Protein AF-A0A2R6DRM9-F1 (afdb_monomer_lite)

Secondary structure (DSSP, 8-state):
-----PPP---GGGG----------------------TTT-HHHHSS---TT--HHHHHTT--TT-------TTS-HHHHHHHHHHHHHHHS-S-SHHHHHHHHHHHHHHHHGGGT---HHHHHHHHHHHHHH-SSHHHHHTTHHHHHHHHHTHHHHHHHHTT--TTS-SPPGGGSS--

pLDDT: mean 71.2, std 25.24, range [22.95, 98.31]

Structure (mmCIF, N/CA/C/O backbone):
data_AF-A0A2R6DRM9-F1
#
_entry.id   AF-A0A2R6DRM9-F1
#
loop_
_atom_site.group_PDB
_atom_site.id
_atom_site.type_symbol
_atom_site.label_atom_id
_atom_site.label_alt_id
_atom_site.label_comp_id
_atom_site.label_asym_id
_atom_site.label_entity_id
_atom_site.label_seq_id
_atom_site.pdbx_PDB_ins_code
_atom_site.Cartn_x
_atom_site.Cartn_y
_atom_site.Cartn_z
_atom_site.occupancy
_atom_site.B_iso_or_equiv
_atom_site.auth_seq_id
_atom_site.auth_comp_id
_atom_site.auth_asym_id
_atom_site.auth_atom_id
_atom_site.pdbx_PDB_model_num
ATOM 1 N N . ASP A 1 1 ? -8.257 -40.020 2.547 1.00 35.97 1 ASP A N 1
ATOM 2 C CA . ASP A 1 1 ? -8.204 -39.047 1.432 1.00 35.97 1 ASP A CA 1
ATOM 3 C C . ASP A 1 1 ? -8.607 -37.651 1.887 1.00 35.97 1 ASP A C 1
ATOM 5 O O . ASP A 1 1 ? -9.784 -37.344 2.031 1.00 35.97 1 ASP A O 1
ATOM 9 N N . GLY A 1 2 ? -7.613 -36.828 2.232 1.00 30.36 2 GLY A N 1
ATOM 10 C CA . GLY A 1 2 ? -7.809 -35.489 2.791 1.00 30.36 2 GLY A CA 1
ATOM 11 C C . GLY A 1 2 ? -7.887 -34.424 1.701 1.00 30.36 2 GLY A C 1
ATOM 12 O O . GLY A 1 2 ? -6.860 -33.966 1.201 1.00 30.36 2 GLY A O 1
ATOM 13 N N . VAL A 1 3 ? -9.103 -34.002 1.355 1.00 30.83 3 VAL A N 1
ATOM 14 C CA . VAL A 1 3 ? -9.344 -32.849 0.480 1.00 30.83 3 VAL A CA 1
ATOM 15 C C . VAL A 1 3 ? -8.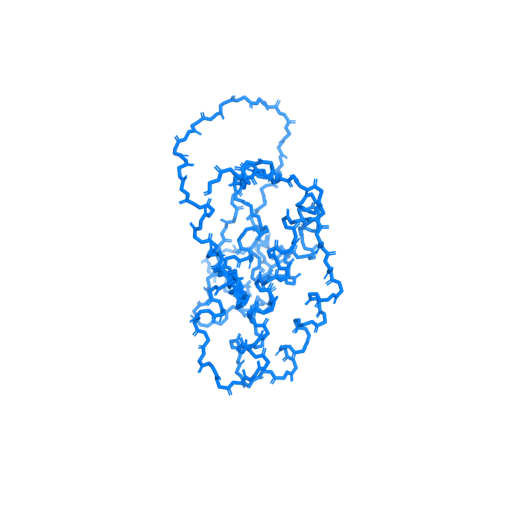930 -31.578 1.225 1.00 30.83 3 VAL A C 1
ATOM 17 O O . VAL A 1 3 ? -9.653 -31.072 2.085 1.00 30.83 3 VAL A O 1
ATOM 20 N N . LYS A 1 4 ? -7.740 -31.054 0.908 1.00 28.62 4 LYS A N 1
ATOM 21 C CA . LYS A 1 4 ? -7.324 -29.705 1.310 1.00 28.62 4 LYS A CA 1
ATOM 22 C C . LYS A 1 4 ? -8.304 -28.707 0.691 1.00 28.62 4 LYS A C 1
ATOM 24 O O . LYS A 1 4 ? -8.286 -28.493 -0.520 1.00 28.62 4 LYS A O 1
ATOM 29 N N . ARG A 1 5 ? -9.167 -28.107 1.518 1.00 27.80 5 ARG A N 1
ATOM 30 C CA . ARG A 1 5 ? -10.020 -26.977 1.128 1.00 27.80 5 ARG A CA 1
ATOM 31 C C . ARG A 1 5 ? -9.107 -25.841 0.665 1.00 27.80 5 ARG A C 1
ATOM 33 O O . ARG A 1 5 ? -8.406 -25.243 1.479 1.00 27.80 5 ARG A O 1
ATOM 40 N N . ARG A 1 6 ? -9.070 -25.578 -0.643 1.00 26.83 6 ARG A N 1
ATOM 41 C CA . ARG A 1 6 ? -8.457 -24.363 -1.184 1.00 26.83 6 AR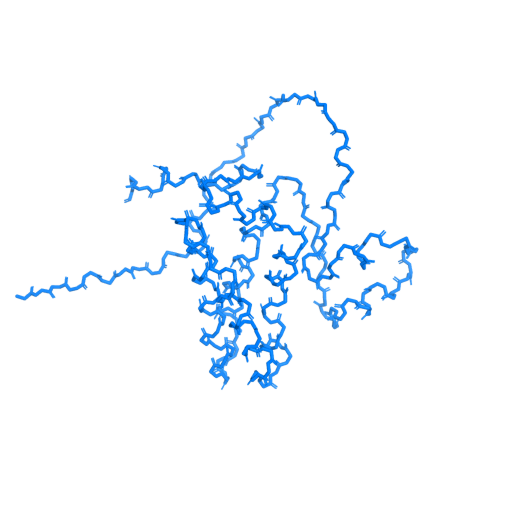G A CA 1
ATOM 42 C C . ARG A 1 6 ? -9.291 -23.190 -0.670 1.00 26.83 6 ARG A C 1
ATOM 44 O O . ARG A 1 6 ? -10.494 -23.161 -0.906 1.00 26.83 6 ARG A O 1
ATOM 51 N N . ARG A 1 7 ? -8.675 -22.274 0.084 1.00 30.28 7 ARG A N 1
ATOM 52 C CA . ARG A 1 7 ? -9.265 -20.957 0.344 1.00 30.28 7 ARG A CA 1
ATOM 53 C C . ARG A 1 7 ? -9.391 -20.276 -1.013 1.00 30.28 7 ARG A C 1
ATOM 55 O O . ARG A 1 7 ? -8.376 -20.070 -1.675 1.00 30.28 7 ARG A O 1
ATOM 62 N N . GLU A 1 8 ? -10.612 -19.997 -1.445 1.00 30.81 8 GLU A N 1
ATOM 63 C CA . GLU A 1 8 ? -10.814 -19.118 -2.591 1.00 30.81 8 GLU A CA 1
ATOM 64 C C . GLU A 1 8 ? -10.282 -17.729 -2.209 1.00 30.81 8 GLU A C 1
ATOM 66 O O . GLU A 1 8 ? -10.547 -17.273 -1.090 1.00 30.81 8 GLU A O 1
ATOM 71 N N . PRO A 1 9 ? -9.484 -17.067 -3.063 1.00 33.72 9 PRO A N 1
ATOM 72 C CA . PRO A 1 9 ? -9.046 -15.710 -2.793 1.00 33.72 9 PRO A CA 1
ATOM 73 C C . PRO A 1 9 ? -10.287 -14.816 -2.826 1.00 33.72 9 PRO A C 1
ATOM 75 O O . PRO A 1 9 ? -10.824 -14.507 -3.889 1.00 33.72 9 PRO A O 1
ATOM 78 N N . GLY A 1 10 ? -10.780 -14.452 -1.642 1.00 32.66 10 GLY A N 1
ATOM 79 C CA . GLY A 1 10 ? -11.873 -13.505 -1.485 1.00 32.66 10 GLY A CA 1
ATOM 80 C C . GLY A 1 10 ? -11.495 -12.207 -2.185 1.00 32.66 10 GLY A C 1
ATOM 81 O O . GLY A 1 10 ? -10.603 -11.486 -1.743 1.00 32.66 10 GLY A O 1
ATOM 82 N N . SER A 1 11 ? -12.131 -11.943 -3.323 1.00 36.00 11 SER A N 1
ATOM 83 C CA . SER A 1 11 ? -11.911 -10.715 -4.079 1.00 36.00 11 SER A CA 1
ATOM 84 C C . SER A 1 11 ? -12.264 -9.502 -3.211 1.00 36.00 11 SER A C 1
ATOM 86 O O . SER A 1 11 ? -13.290 -9.514 -2.525 1.00 36.00 11 SER A O 1
ATOM 88 N N . PHE A 1 12 ? -11.495 -8.415 -3.317 1.00 43.66 12 PHE A N 1
ATOM 89 C CA . PHE A 1 12 ? -11.842 -7.111 -2.724 1.00 43.66 12 PHE A CA 1
ATOM 90 C C . PHE A 1 12 ? -13.258 -6.623 -3.122 1.00 43.66 12 PHE A C 1
ATOM 92 O O . PHE A 1 12 ? -13.845 -5.780 -2.446 1.00 43.66 12 PHE A O 1
ATOM 99 N N . ARG A 1 13 ? -13.868 -7.206 -4.170 1.00 37.22 13 ARG A N 1
ATOM 100 C CA . ARG A 1 13 ? -15.262 -6.965 -4.588 1.00 37.22 13 ARG A CA 1
ATOM 101 C C . ARG A 1 13 ? -16.320 -7.412 -3.572 1.00 37.22 13 ARG A C 1
ATOM 103 O O . ARG A 1 13 ? -17.448 -6.935 -3.650 1.00 37.22 13 ARG A O 1
ATOM 110 N N . GLN A 1 14 ? -16.006 -8.296 -2.621 1.00 37.75 14 GLN A N 1
ATOM 111 C CA . GLN A 1 14 ? -16.981 -8.741 -1.611 1.00 37.75 14 GLN A CA 1
ATOM 112 C C . GLN A 1 14 ? -17.268 -7.670 -0.539 1.00 37.75 14 GLN A C 1
ATOM 114 O O . GLN A 1 14 ? -18.216 -7.805 0.230 1.00 37.75 14 GLN A O 1
ATOM 119 N N . PHE A 1 15 ? -16.499 -6.578 -0.537 1.00 42.06 15 PHE A N 1
ATOM 120 C CA . PHE A 1 15 ? -16.665 -5.440 0.366 1.00 42.06 15 PHE A CA 1
ATOM 121 C C . PHE A 1 15 ? -17.757 -4.444 -0.061 1.00 42.06 15 PHE A C 1
ATOM 123 O O . PHE A 1 15 ? -18.200 -3.652 0.764 1.00 42.06 15 PHE A O 1
ATOM 130 N N . ASP A 1 16 ? -18.205 -4.471 -1.321 1.00 41.31 16 ASP A N 1
ATOM 131 C CA . ASP A 1 16 ? -19.156 -3.494 -1.874 1.00 41.31 16 ASP A CA 1
ATOM 132 C C . ASP A 1 16 ? -20.484 -4.137 -2.292 1.00 41.31 16 ASP A C 1
ATOM 134 O O . ASP A 1 16 ? -20.875 -4.161 -3.462 1.00 41.31 16 ASP A O 1
ATOM 138 N N . ARG A 1 17 ? -21.213 -4.710 -1.332 1.00 32.28 17 ARG A N 1
ATOM 139 C CA . ARG A 1 17 ? -22.603 -5.098 -1.582 1.00 32.28 17 ARG A CA 1
ATOM 140 C C . ARG A 1 17 ? -23.518 -4.628 -0.457 1.00 32.28 17 ARG A C 1
ATOM 142 O O . ARG A 1 17 ? -23.740 -5.357 0.502 1.00 32.28 17 ARG A O 1
ATOM 149 N N . ARG A 1 18 ? -24.202 -3.502 -0.742 1.00 32.56 18 ARG A N 1
ATOM 150 C CA . ARG A 1 18 ? -25.387 -2.913 -0.059 1.00 32.56 18 ARG A CA 1
ATOM 151 C C . ARG A 1 18 ? -24.962 -1.958 1.084 1.00 32.56 18 ARG A C 1
ATOM 153 O O . ARG A 1 18 ? -24.231 -2.377 1.958 1.00 32.56 18 ARG A O 1
ATOM 160 N N . ARG A 1 19 ? -25.372 -0.685 1.189 1.00 33.44 19 ARG A N 1
ATOM 161 C CA . ARG A 1 19 ? -26.613 0.023 0.808 1.00 33.44 19 ARG A CA 1
ATOM 162 C C . ARG A 1 19 ? -26.375 1.539 0.636 1.00 33.44 19 ARG A C 1
ATOM 164 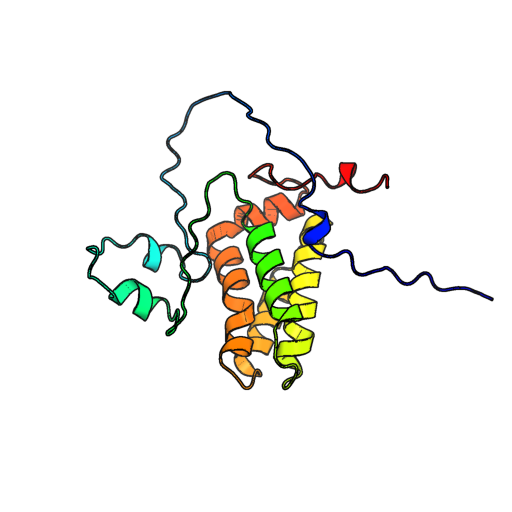O O . ARG A 1 19 ? -25.547 2.111 1.331 1.00 33.44 19 ARG A O 1
ATOM 171 N N . ARG A 1 20 ? -27.226 2.199 -0.169 1.00 38.81 20 ARG A N 1
ATOM 172 C CA . ARG A 1 20 ? -27.588 3.620 0.017 1.00 38.81 20 ARG A CA 1
ATOM 173 C C . ARG A 1 20 ? -28.251 3.774 1.392 1.00 38.81 20 ARG A C 1
ATOM 175 O O . ARG A 1 20 ? -29.228 3.077 1.659 1.00 38.81 20 ARG A O 1
ATOM 182 N N . GLY A 1 21 ? -27.751 4.663 2.241 1.00 23.20 21 GLY A N 1
ATOM 183 C CA . GLY A 1 21 ? -28.322 4.905 3.564 1.00 23.20 21 GLY A CA 1
ATOM 184 C C . GLY A 1 21 ? -27.756 6.173 4.184 1.00 23.20 21 GLY A C 1
ATOM 185 O O . GLY A 1 21 ? -26.614 6.194 4.616 1.00 23.20 21 GLY A O 1
ATOM 186 N N . HIS A 1 22 ? -28.568 7.225 4.185 1.00 31.03 22 HIS A N 1
ATOM 187 C CA . HIS A 1 22 ? -28.341 8.463 4.921 1.00 31.03 22 HIS A CA 1
ATOM 188 C C . HIS A 1 22 ? -28.299 8.147 6.426 1.00 31.03 22 HIS A C 1
ATOM 190 O O . HIS A 1 22 ? -29.215 7.490 6.923 1.00 31.03 22 HIS A O 1
ATOM 196 N N . VAL A 1 23 ? -27.288 8.628 7.152 1.00 28.36 23 VAL A N 1
ATOM 197 C CA . VAL A 1 23 ? -27.340 8.744 8.616 1.00 28.36 23 VAL A CA 1
ATOM 198 C C . VAL A 1 23 ? -26.947 10.170 8.975 1.00 28.36 23 VAL A C 1
ATOM 200 O O . VAL A 1 23 ? -25.864 10.634 8.631 1.00 28.36 23 VAL A O 1
ATOM 203 N N . ALA A 1 24 ? -27.887 10.868 9.604 1.00 28.94 24 ALA A N 1
ATOM 204 C CA . ALA A 1 24 ? -27.740 12.217 10.124 1.00 28.94 24 ALA A CA 1
ATOM 205 C C . ALA A 1 24 ? -27.311 12.186 11.602 1.00 28.94 24 ALA A C 1
ATOM 207 O O . ALA A 1 24 ? -27.741 11.301 12.342 1.00 28.94 24 ALA A O 1
ATOM 208 N N . GLY A 1 25 ? -26.552 13.209 12.011 1.00 24.16 25 GLY A N 1
ATOM 209 C CA . GLY A 1 25 ? -26.180 13.538 13.398 1.00 24.16 25 GLY A CA 1
ATOM 210 C C . GLY A 1 25 ? -24.693 13.278 13.677 1.00 24.16 25 GLY A C 1
ATOM 211 O O . GLY A 1 25 ? -24.185 12.230 13.312 1.00 24.16 25 GLY A O 1
ATOM 212 N N . ASP A 1 26 ? -23.906 14.153 14.295 1.00 22.95 26 ASP A N 1
ATOM 213 C CA . ASP A 1 26 ? -24.136 15.468 14.892 1.00 22.95 26 ASP A CA 1
ATOM 214 C C . ASP A 1 26 ? -22.786 16.222 14.911 1.00 22.95 26 ASP A C 1
ATOM 216 O O . ASP A 1 26 ? -21.714 15.614 14.832 1.00 22.95 26 ASP A O 1
ATOM 220 N N . ARG A 1 27 ? -22.863 17.550 14.923 1.00 45.84 27 ARG A N 1
ATOM 221 C CA . ARG A 1 27 ? -21.789 18.519 14.663 1.00 45.84 27 ARG A CA 1
ATOM 222 C C . ARG A 1 27 ? -20.871 18.697 15.876 1.00 45.84 27 ARG A C 1
ATOM 224 O O . ARG A 1 27 ? -21.373 18.873 16.973 1.00 45.84 27 ARG A O 1
ATOM 231 N N . ASP A 1 28 ? -19.556 18.736 15.657 1.00 27.22 28 ASP A N 1
ATOM 232 C CA . ASP A 1 28 ? -18.697 19.886 16.012 1.00 27.22 28 ASP A CA 1
ATOM 233 C C . ASP A 1 28 ? -17.213 19.525 15.884 1.00 27.22 28 ASP A C 1
ATOM 235 O O . ASP A 1 28 ? -16.582 18.996 16.797 1.00 27.22 28 ASP A O 1
ATOM 239 N N . GLN A 1 29 ? -16.661 19.811 14.707 1.00 25.97 29 GLN A N 1
ATOM 240 C CA . GLN A 1 29 ? -15.319 20.356 14.494 1.00 25.97 29 GLN A CA 1
ATOM 241 C C . GLN A 1 29 ? -15.156 20.542 12.981 1.00 25.97 29 GLN A C 1
ATOM 243 O O . GLN A 1 29 ? -15.354 19.577 12.240 1.00 25.97 29 GLN A O 1
ATOM 248 N N . PRO A 1 30 ? -14.789 21.738 12.488 1.00 24.16 30 PRO A N 1
ATOM 249 C CA . PRO A 1 30 ? -14.407 21.897 11.095 1.00 24.16 30 PRO A CA 1
ATOM 250 C C . PRO A 1 30 ? -13.066 21.181 10.898 1.00 24.16 30 PRO A C 1
ATOM 252 O O . PRO A 1 30 ? -11.997 21.750 11.116 1.00 24.16 30 PRO A O 1
ATOM 255 N N . ARG A 1 31 ? -13.110 19.895 10.535 1.00 33.81 31 ARG A N 1
ATOM 256 C CA . ARG A 1 31 ? -11.926 19.158 10.098 1.00 33.81 31 ARG A CA 1
ATOM 257 C C . ARG A 1 31 ? -11.611 19.635 8.687 1.00 33.81 31 ARG A C 1
ATOM 259 O O . ARG A 1 31 ? -12.188 19.161 7.718 1.00 33.81 31 ARG A O 1
ATOM 266 N N . VAL A 1 32 ? -10.765 20.661 8.605 1.00 28.27 32 VAL A N 1
ATOM 267 C CA . VAL A 1 32 ? -10.218 21.222 7.361 1.00 28.27 32 VAL A CA 1
ATOM 268 C C . VAL A 1 32 ? -9.915 20.080 6.382 1.00 28.27 32 VAL A C 1
ATOM 270 O O . VAL A 1 32 ? -9.199 19.141 6.733 1.00 28.27 32 VAL A O 1
ATOM 273 N N . GLY A 1 33 ? -10.550 20.147 5.208 1.00 30.30 33 GLY A N 1
ATOM 274 C CA . GLY A 1 33 ? -10.768 19.033 4.287 1.00 30.30 33 GLY A CA 1
ATOM 275 C C . GLY A 1 33 ? -9.530 18.192 3.985 1.00 30.30 33 GLY A C 1
ATOM 276 O O . GLY A 1 33 ? -8.477 18.707 3.617 1.00 30.30 33 GLY A O 1
ATOM 277 N N . ARG A 1 34 ? -9.674 16.868 4.107 1.00 40.16 34 ARG A N 1
ATOM 278 C CA . ARG A 1 34 ? -8.663 15.893 3.682 1.00 40.16 34 ARG A CA 1
ATOM 279 C C . ARG A 1 34 ? -8.756 15.658 2.174 1.00 40.16 34 ARG A C 1
ATOM 281 O O . ARG A 1 34 ? -9.206 14.611 1.739 1.00 40.16 34 ARG A O 1
ATOM 288 N N . ALA A 1 35 ? -8.316 16.615 1.368 1.00 39.81 35 ALA A N 1
ATOM 289 C CA . ALA A 1 35 ? -8.128 16.429 -0.071 1.00 39.81 35 ALA A CA 1
ATOM 290 C C . ALA A 1 35 ? -6.708 15.905 -0.377 1.00 39.81 35 ALA A C 1
ATOM 292 O O . ALA A 1 35 ? -6.014 16.432 -1.235 1.00 39.81 35 ALA A O 1
ATOM 293 N N . ALA A 1 36 ? -6.230 14.888 0.345 1.00 44.94 36 ALA A N 1
ATOM 294 C CA . ALA A 1 36 ? -4.895 14.344 0.097 1.00 44.94 36 ALA A CA 1
ATOM 295 C C . ALA A 1 36 ? -4.971 13.228 -0.954 1.00 44.94 36 ALA A C 1
ATOM 297 O O . ALA A 1 36 ? -5.451 12.124 -0.685 1.00 44.94 36 ALA A O 1
ATOM 298 N N . GLY A 1 37 ? -4.491 13.533 -2.163 1.00 53.25 37 GLY A N 1
ATOM 299 C CA . GLY A 1 37 ? -4.269 12.550 -3.213 1.00 53.25 37 GLY A CA 1
ATOM 300 C C . GLY A 1 37 ? -3.173 11.587 -2.773 1.00 53.25 37 GLY A C 1
ATOM 301 O O . GLY A 1 37 ? -2.002 11.949 -2.682 1.00 53.25 37 GLY A O 1
ATOM 302 N N . VAL A 1 38 ? -3.548 10.342 -2.498 1.00 55.00 38 VAL A N 1
ATOM 303 C CA . VAL A 1 38 ? -2.640 9.276 -2.041 1.00 55.00 38 VAL A CA 1
ATOM 304 C C . VAL A 1 38 ? -1.523 8.984 -3.065 1.00 55.00 38 VAL A C 1
ATOM 306 O O . VAL A 1 38 ? -0.492 8.407 -2.742 1.00 55.00 38 VAL A O 1
ATOM 309 N N . GLU A 1 39 ? -1.683 9.436 -4.304 1.00 55.97 39 GLU A N 1
ATOM 310 C CA . GLU A 1 39 ? -0.701 9.285 -5.384 1.00 55.97 39 GLU A CA 1
ATOM 311 C C . GLU A 1 39 ? 0.374 10.393 -5.385 1.00 55.97 39 GLU A C 1
ATOM 313 O O . GLU A 1 39 ? 1.409 10.250 -6.031 1.00 55.97 39 GLU A O 1
ATOM 318 N N . CYS A 1 40 ? 0.159 11.474 -4.628 1.00 50.94 40 CYS A N 1
ATOM 319 C CA . CYS A 1 40 ? 0.872 12.745 -4.765 1.00 50.94 40 CYS A CA 1
ATOM 320 C C . CYS A 1 40 ? 1.289 13.382 -3.415 1.00 50.94 40 CYS A C 1
ATOM 322 O O . CYS A 1 40 ? 2.218 14.186 -3.385 1.00 50.94 40 CYS A O 1
ATOM 324 N N . GLY A 1 41 ? 0.677 12.980 -2.294 1.00 53.12 41 GLY A N 1
ATOM 325 C CA . GLY A 1 41 ? 0.972 13.518 -0.960 1.00 53.12 41 GLY A CA 1
ATOM 326 C C . GLY A 1 41 ? 0.354 14.903 -0.723 1.00 53.12 41 GLY A C 1
ATOM 327 O O . GLY A 1 41 ? 0.004 15.628 -1.659 1.00 53.12 41 GLY A O 1
ATOM 328 N N . ARG A 1 42 ? 0.181 15.282 0.550 1.00 51.81 42 ARG A N 1
ATOM 329 C CA . ARG A 1 42 ? -0.566 16.493 0.926 1.00 51.81 42 ARG A CA 1
ATOM 330 C C . ARG A 1 42 ? 0.143 17.791 0.532 1.00 51.81 42 ARG A C 1
ATOM 332 O O . ARG A 1 42 ? -0.503 18.714 0.053 1.00 51.81 42 ARG A O 1
ATOM 339 N N . GLU A 1 43 ? 1.467 17.851 0.657 1.00 50.06 43 GLU A N 1
ATOM 340 C CA . GLU A 1 43 ? 2.273 19.044 0.333 1.00 50.06 43 GLU A CA 1
ATOM 341 C C . GLU A 1 43 ? 2.240 19.437 -1.151 1.00 50.06 43 GLU A C 1
ATOM 343 O O . GLU A 1 43 ? 2.528 20.583 -1.516 1.00 50.06 43 GLU A O 1
ATOM 348 N N . VAL A 1 44 ? 1.923 18.477 -2.019 1.00 54.69 44 VAL A N 1
ATOM 349 C CA . VAL A 1 44 ? 1.802 18.697 -3.457 1.00 54.69 44 VAL A CA 1
ATOM 350 C C . VAL A 1 44 ? 0.339 18.966 -3.838 1.00 54.69 44 VAL A C 1
ATOM 352 O O . VAL A 1 44 ? 0.100 19.852 -4.652 1.00 54.69 44 VAL A O 1
ATOM 355 N N . CYS A 1 45 ? -0.637 18.303 -3.199 1.00 56.94 45 CYS A N 1
ATOM 356 C CA . CYS A 1 45 ? -2.071 18.506 -3.467 1.00 56.94 45 CYS A CA 1
ATOM 357 C C . CYS A 1 45 ? -2.659 19.804 -2.873 1.00 56.94 45 CYS A C 1
ATOM 359 O O . CYS A 1 45 ? -3.493 20.433 -3.515 1.00 56.94 45 CYS A O 1
ATOM 361 N N . ASP A 1 46 ? -2.238 20.219 -1.671 1.00 56.19 46 ASP A N 1
ATOM 362 C CA . ASP A 1 46 ? -2.815 21.372 -0.946 1.00 56.19 46 ASP A CA 1
ATOM 363 C C . ASP A 1 46 ? -2.128 22.711 -1.293 1.00 56.19 46 ASP A C 1
ATOM 365 O O . ASP A 1 46 ? -2.426 23.755 -0.702 1.00 56.19 46 ASP A O 1
ATOM 369 N N . ARG A 1 47 ? -1.177 22.712 -2.235 1.00 55.47 47 ARG A N 1
ATOM 370 C CA . ARG A 1 47 ? -0.445 23.924 -2.616 1.00 55.47 47 ARG A CA 1
ATOM 371 C C . ARG A 1 47 ? -1.355 24.848 -3.441 1.00 55.47 47 ARG A C 1
ATOM 373 O O . ARG A 1 47 ? -1.966 24.382 -4.400 1.00 55.47 47 ARG A O 1
ATOM 380 N N . PRO A 1 48 ? -1.442 26.156 -3.128 1.00 45.34 48 PRO A N 1
ATOM 381 C CA . PRO A 1 48 ? -2.255 27.077 -3.912 1.00 45.34 48 PRO A CA 1
ATOM 382 C C . PRO A 1 48 ? -1.653 27.245 -5.314 1.00 45.34 48 PRO A C 1
ATOM 384 O O . PRO A 1 48 ? -0.663 27.951 -5.491 1.00 45.34 48 PRO A O 1
ATOM 387 N N . GLY A 1 49 ? -2.260 26.587 -6.300 1.00 48.34 49 GLY A N 1
ATOM 388 C CA . GLY A 1 49 ? -1.995 26.757 -7.726 1.00 48.34 49 GLY A CA 1
ATOM 389 C C . GLY A 1 49 ? -3.260 27.250 -8.422 1.00 48.34 49 GLY A C 1
ATOM 390 O O . GLY A 1 49 ? -4.359 26.770 -8.143 1.00 48.34 49 GLY A O 1
ATOM 391 N N . GLY A 1 50 ? -3.134 28.246 -9.300 1.00 40.62 50 GLY A N 1
ATOM 392 C CA . GLY A 1 50 ? -4.233 28.612 -10.195 1.00 40.62 50 GLY A CA 1
ATOM 393 C C . GLY A 1 50 ? -4.589 27.432 -11.105 1.00 40.62 50 GLY A C 1
ATOM 394 O O . GLY A 1 50 ? -3.767 26.551 -11.322 1.00 40.62 50 GLY A O 1
ATOM 395 N N . VAL A 1 51 ? -5.790 27.430 -11.683 1.00 44.25 51 VAL A N 1
ATOM 396 C CA . VAL A 1 51 ? -6.307 26.359 -12.568 1.00 44.25 51 VAL A CA 1
ATOM 397 C C . VAL A 1 51 ? -5.472 26.082 -13.841 1.00 44.25 51 VAL A C 1
ATOM 399 O O . VAL A 1 51 ? -5.830 25.200 -14.612 1.00 44.25 51 VAL A O 1
ATOM 402 N N . ASP A 1 52 ? -4.376 26.818 -14.047 1.00 47.88 52 ASP A N 1
ATOM 403 C CA . ASP A 1 52 ? -3.407 26.693 -15.149 1.00 47.88 52 ASP A CA 1
ATOM 404 C C . ASP A 1 52 ? -1.993 26.277 -14.664 1.00 47.88 52 ASP A C 1
ATOM 406 O O . ASP A 1 52 ? -1.067 26.102 -15.453 1.00 47.88 52 ASP A O 1
ATOM 410 N N . ASP A 1 53 ? -1.786 26.105 -13.352 1.00 56.59 53 ASP A N 1
ATOM 411 C CA . ASP A 1 53 ? -0.495 25.673 -12.815 1.00 56.59 53 ASP A CA 1
ATOM 412 C C . ASP A 1 53 ? -0.374 24.144 -12.862 1.00 56.59 53 ASP A C 1
ATOM 414 O O . ASP A 1 53 ? -0.927 23.422 -12.034 1.00 56.59 53 ASP A O 1
ATOM 418 N N . SER A 1 54 ? 0.377 23.643 -13.844 1.00 56.25 54 SER A N 1
ATOM 419 C CA . SER A 1 54 ? 0.672 22.211 -13.995 1.00 56.25 54 SER A CA 1
ATOM 420 C C . SER A 1 54 ? 1.784 21.720 -13.060 1.00 56.25 54 SER A C 1
ATOM 422 O O . SER A 1 54 ? 2.016 20.514 -12.967 1.00 56.25 54 SER A O 1
ATOM 424 N N . ARG A 1 55 ? 2.498 22.615 -12.360 1.00 56.88 55 ARG A N 1
ATOM 425 C CA . ARG A 1 55 ? 3.646 22.246 -11.512 1.00 56.88 55 ARG A CA 1
ATOM 426 C C . ARG A 1 55 ? 3.311 21.230 -10.417 1.00 56.88 55 ARG A C 1
ATOM 428 O O . ARG A 1 55 ? 4.118 20.323 -10.251 1.00 56.88 55 ARG A O 1
ATOM 435 N N . PRO A 1 56 ? 2.157 21.286 -9.721 1.00 60.31 56 PRO A N 1
ATOM 436 C CA . PRO A 1 56 ? 1.793 20.258 -8.748 1.00 60.31 56 PRO A CA 1
ATOM 437 C C . PRO A 1 56 ? 1.719 18.861 -9.378 1.0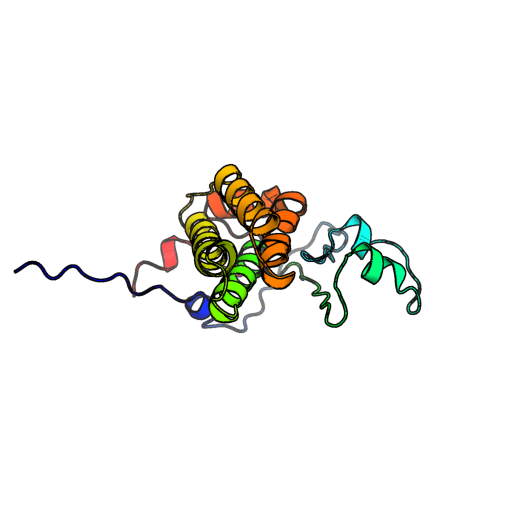0 60.31 56 PRO A C 1
ATOM 439 O O . PRO A 1 56 ? 2.187 17.894 -8.793 1.00 60.31 56 PRO A O 1
ATOM 442 N N . VAL A 1 57 ? 1.210 18.752 -10.609 1.00 58.06 57 VAL A N 1
ATOM 443 C CA . VAL A 1 57 ? 1.094 17.476 -11.337 1.00 58.06 57 VAL A CA 1
ATOM 444 C C . VAL A 1 57 ? 2.469 16.943 -11.757 1.00 58.06 57 VAL A C 1
ATOM 446 O O . VAL A 1 57 ? 2.717 15.737 -11.698 1.00 58.06 57 VAL A O 1
ATOM 449 N N . VAL A 1 58 ? 3.378 17.842 -12.148 1.00 59.72 58 VAL A N 1
ATOM 450 C CA . VAL A 1 58 ? 4.761 17.499 -12.514 1.00 59.72 58 VAL A CA 1
ATOM 451 C C . VAL A 1 58 ? 5.567 17.082 -11.280 1.00 59.72 58 VAL A C 1
ATOM 453 O O . VAL A 1 58 ? 6.217 16.038 -11.310 1.00 59.72 58 VAL A O 1
ATOM 456 N N . ASP A 1 59 ? 5.472 17.837 -10.182 1.00 60.50 59 ASP A N 1
ATOM 457 C CA . ASP A 1 59 ? 6.141 17.550 -8.905 1.00 60.50 59 ASP A CA 1
ATOM 458 C C . ASP A 1 59 ? 5.667 16.217 -8.299 1.00 60.50 59 ASP A C 1
ATOM 460 O O . ASP A 1 59 ? 6.437 15.502 -7.662 1.00 60.50 59 ASP A O 1
ATOM 464 N N . ALA A 1 60 ? 4.403 15.859 -8.530 1.00 62.28 60 ALA A N 1
ATOM 465 C CA . ALA A 1 60 ? 3.808 14.603 -8.091 1.00 62.28 60 ALA A CA 1
ATOM 466 C C . ALA A 1 60 ? 4.271 13.373 -8.888 1.00 62.28 60 ALA A C 1
ATOM 468 O O . ALA A 1 60 ? 3.991 12.237 -8.494 1.00 62.28 60 ALA A O 1
ATOM 469 N N . GLY A 1 61 ? 4.926 13.567 -10.038 1.00 65.94 61 GLY A N 1
ATOM 470 C CA . GLY A 1 61 ? 5.342 12.470 -10.911 1.00 65.94 61 GLY A CA 1
ATOM 471 C C . GLY A 1 61 ? 4.172 11.584 -11.352 1.00 65.94 61 GLY A C 1
ATOM 472 O O . GLY A 1 61 ? 4.310 10.360 -11.371 1.00 65.94 61 GLY A O 1
ATOM 473 N N . LEU A 1 62 ? 3.012 12.185 -11.644 1.00 65.38 62 LEU A N 1
ATOM 474 C CA . LEU A 1 62 ? 1.785 11.464 -12.016 1.00 65.38 62 LEU A CA 1
ATOM 475 C C . LEU A 1 62 ? 1.798 10.958 -13.474 1.00 65.38 62 LEU A C 1
ATOM 477 O O . LEU A 1 62 ? 0.951 10.162 -13.865 1.00 65.38 62 LEU A O 1
ATOM 481 N N . GLY A 1 63 ? 2.787 11.364 -14.276 1.00 62.31 63 GLY A N 1
ATOM 482 C CA . GLY A 1 63 ? 2.919 10.943 -15.673 1.00 62.31 63 GLY A CA 1
ATOM 483 C C . GLY A 1 63 ? 1.840 11.534 -16.588 1.00 62.31 63 GLY A C 1
ATOM 484 O O . GLY A 1 63 ? 1.121 12.458 -16.220 1.00 62.31 63 GLY A O 1
ATOM 485 N N . THR A 1 64 ? 1.745 11.021 -17.817 1.00 51.72 64 THR A N 1
ATOM 486 C CA . THR A 1 64 ? 0.832 11.544 -18.853 1.00 51.72 64 THR A CA 1
ATOM 487 C C . THR A 1 64 ? -0.630 11.136 -18.668 1.00 51.72 64 THR A C 1
ATOM 489 O O . THR A 1 64 ? -1.504 11.804 -19.205 1.00 51.72 64 THR A O 1
ATOM 492 N N . GLU A 1 65 ? -0.900 10.066 -17.914 1.00 59.94 65 GLU A N 1
ATOM 493 C CA . GLU A 1 65 ? -2.256 9.582 -17.587 1.00 59.94 65 GLU A CA 1
ATOM 494 C C . GLU A 1 65 ? -2.516 9.585 -16.074 1.00 59.94 65 GLU A C 1
ATOM 496 O O . GLU A 1 65 ? -3.257 8.764 -15.537 1.00 59.94 65 GLU A O 1
ATOM 501 N N . GLY A 1 66 ? -1.865 10.512 -15.376 1.00 60.41 66 GLY A N 1
ATOM 502 C CA . GLY A 1 66 ? -2.015 10.706 -13.947 1.00 60.41 66 GLY A CA 1
ATOM 503 C C . GLY A 1 66 ? -3.445 11.026 -13.542 1.00 60.41 66 GLY A C 1
ATOM 504 O O . GLY A 1 66 ? -4.029 11.989 -14.037 1.00 60.41 66 GLY A O 1
ATOM 505 N N . VAL A 1 67 ? -3.993 10.255 -12.606 1.00 63.22 67 VAL A N 1
ATOM 506 C CA . VAL A 1 67 ? -5.289 10.550 -11.990 1.00 63.22 67 VAL A CA 1
ATOM 507 C C . VAL A 1 67 ? -5.036 11.156 -10.612 1.00 63.22 67 VAL A C 1
ATOM 509 O O . VAL A 1 67 ? -4.168 10.704 -9.876 1.00 63.22 67 VAL A O 1
ATOM 512 N N . VAL A 1 68 ? -5.780 12.208 -10.266 1.00 65.44 68 VAL A N 1
ATOM 513 C CA . VAL A 1 68 ? -5.845 12.728 -8.895 1.00 65.44 68 VAL A CA 1
ATOM 514 C C . VAL A 1 68 ? -7.236 12.428 -8.366 1.00 65.44 68 VAL A C 1
ATOM 516 O O . VAL A 1 68 ? -8.216 13.033 -8.800 1.00 65.44 68 VAL A O 1
ATOM 519 N N . GLU A 1 69 ? -7.331 11.484 -7.434 1.00 66.31 69 GLU A N 1
ATOM 520 C CA . GLU A 1 69 ? -8.593 11.176 -6.763 1.00 66.31 69 GLU A CA 1
ATOM 521 C C . GLU A 1 69 ? -8.684 11.859 -5.402 1.00 66.31 69 GLU A C 1
ATOM 523 O O . GLU A 1 69 ? -7.839 11.677 -4.525 1.00 66.31 69 GLU A O 1
ATOM 528 N N . LEU A 1 70 ? -9.755 12.635 -5.230 1.00 67.81 70 LEU A N 1
ATOM 529 C CA . LEU A 1 70 ? -10.105 13.265 -3.966 1.00 67.81 70 LEU A CA 1
ATOM 530 C C . LEU A 1 70 ? -10.875 12.265 -3.102 1.00 67.81 70 LEU A C 1
ATOM 532 O O . LEU A 1 70 ? -11.970 11.824 -3.461 1.00 67.81 70 LEU A O 1
ATOM 536 N N . LEU A 1 71 ? -10.306 11.911 -1.952 1.00 72.56 71 LEU A N 1
ATOM 537 C CA . LEU A 1 71 ? -10.949 11.031 -0.982 1.00 72.56 71 LEU A CA 1
ATOM 538 C C . LEU A 1 71 ? -11.750 11.861 0.022 1.00 72.56 71 LEU A C 1
ATOM 540 O O . LEU A 1 71 ? -11.185 12.560 0.856 1.00 72.56 71 LEU A O 1
ATOM 544 N N . GLY A 1 72 ? -13.078 11.773 -0.066 1.00 74.75 72 GLY A N 1
ATOM 545 C CA . GLY A 1 72 ? -13.980 12.342 0.935 1.00 74.75 72 GLY A CA 1
ATOM 546 C C . GLY A 1 72 ? -13.857 11.650 2.297 1.00 74.75 72 GLY A C 1
ATOM 547 O O . GLY A 1 72 ? -13.316 10.552 2.412 1.00 74.75 72 GLY A O 1
ATOM 548 N N . GLU A 1 73 ? -14.396 12.278 3.341 1.00 74.81 73 GLU A N 1
ATOM 549 C CA . GLU A 1 73 ? -14.344 11.757 4.719 1.00 74.81 73 GLU A CA 1
ATOM 550 C C . GLU A 1 73 ? -15.114 10.434 4.907 1.00 74.81 73 GLU A C 1
ATOM 552 O O . GLU A 1 73 ? -14.870 9.695 5.858 1.00 74.81 73 GLU A O 1
ATOM 557 N N . ASP A 1 74 ? -16.020 10.110 3.985 1.00 79.12 74 ASP A N 1
ATOM 558 C CA . ASP A 1 74 ? -16.782 8.861 3.919 1.00 79.12 74 ASP A CA 1
ATOM 559 C C . ASP A 1 74 ? -16.010 7.712 3.234 1.00 79.12 74 ASP A C 1
ATOM 561 O O . ASP A 1 74 ? -16.423 6.544 3.269 1.00 79.12 74 ASP A O 1
ATOM 565 N N . ARG A 1 75 ? -14.855 8.010 2.626 1.00 82.31 75 ARG A N 1
ATOM 566 C CA . ARG A 1 75 ? -14.025 7.044 1.900 1.00 82.31 75 ARG A CA 1
ATOM 567 C C . ARG A 1 75 ? -12.883 6.542 2.777 1.00 82.31 75 ARG A C 1
ATOM 569 O O . ARG A 1 75 ? -12.003 7.285 3.192 1.00 82.31 75 ARG A O 1
ATOM 576 N N . CYS A 1 76 ? -12.853 5.231 3.008 1.00 89.19 76 CYS A N 1
ATOM 577 C CA . CYS A 1 76 ? -11.758 4.592 3.732 1.00 89.19 76 CYS A CA 1
ATOM 578 C C . CYS A 1 76 ? -10.468 4.567 2.890 1.00 89.19 76 CYS A C 1
ATOM 580 O O . CYS A 1 76 ? -10.429 3.953 1.820 1.00 89.19 76 CYS A O 1
ATOM 582 N N . VAL A 1 77 ? -9.398 5.169 3.417 1.00 90.25 77 VAL A N 1
ATOM 583 C CA . VAL A 1 77 ? -8.071 5.211 2.777 1.00 90.25 77 VAL A CA 1
ATOM 584 C C . VAL A 1 77 ? -7.448 3.817 2.672 1.00 90.25 77 VAL A C 1
ATOM 586 O O . VAL A 1 77 ? -6.920 3.462 1.621 1.00 90.25 77 VAL A O 1
ATOM 589 N N . VAL A 1 78 ? -7.556 2.993 3.721 1.00 91.56 78 VAL A N 1
ATOM 590 C CA . VAL A 1 78 ? -7.013 1.619 3.730 1.00 91.56 78 VAL A CA 1
ATOM 591 C C . VAL A 1 78 ? -7.680 0.763 2.651 1.00 91.56 78 VAL A C 1
ATOM 593 O O . VAL A 1 78 ? -7.000 0.066 1.898 1.00 91.56 78 VAL A O 1
ATOM 596 N N . LYS A 1 79 ? -9.007 0.878 2.509 1.00 90.25 79 LYS A N 1
ATOM 597 C CA . LYS A 1 79 ? -9.751 0.223 1.429 1.00 90.25 79 LYS A CA 1
ATOM 598 C C . LYS A 1 79 ? -9.275 0.709 0.064 1.00 90.25 79 LYS A C 1
ATOM 600 O O . LYS A 1 79 ? -9.033 -0.111 -0.814 1.00 90.25 79 LYS A O 1
ATOM 605 N N . PHE A 1 80 ? -9.138 2.021 -0.103 1.00 91.00 80 PHE A N 1
ATOM 606 C CA . PHE A 1 80 ? -8.699 2.615 -1.358 1.00 91.00 80 PHE A CA 1
ATOM 607 C C . PHE A 1 80 ? -7.344 2.056 -1.812 1.00 91.00 80 PHE A C 1
ATOM 609 O O . PHE A 1 80 ? -7.232 1.570 -2.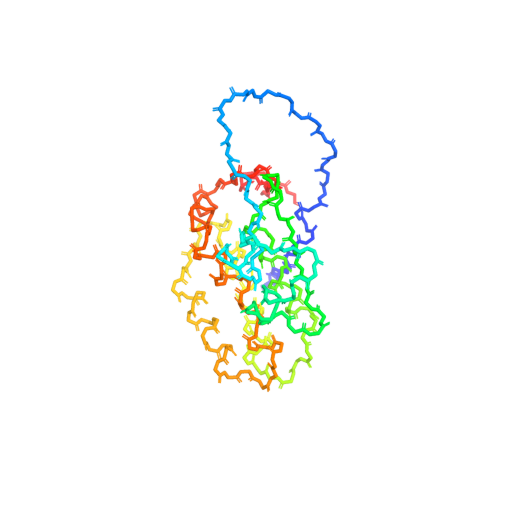935 1.00 91.00 80 PHE A O 1
ATOM 616 N N . VAL A 1 81 ? -6.329 2.050 -0.941 1.00 92.75 81 VAL A N 1
ATOM 617 C CA . VAL A 1 81 ? -5.010 1.515 -1.317 1.00 92.75 81 VAL A CA 1
ATOM 618 C C . VAL A 1 81 ? -5.015 0.001 -1.506 1.00 92.75 81 VAL A C 1
ATOM 620 O O . VAL A 1 81 ? -4.279 -0.500 -2.352 1.00 92.75 81 VAL A O 1
ATOM 623 N N . GLY A 1 82 ? -5.865 -0.729 -0.778 1.00 92.19 82 GLY A N 1
ATOM 624 C CA . GLY A 1 82 ? -6.081 -2.159 -1.003 1.00 92.19 82 GLY A CA 1
ATOM 625 C C . GLY A 1 82 ? -6.655 -2.446 -2.393 1.00 92.19 82 GLY A C 1
ATOM 626 O O . GLY A 1 82 ? -6.137 -3.301 -3.112 1.00 92.19 82 GLY A O 1
ATOM 627 N N . ASP A 1 83 ? -7.661 -1.675 -2.810 1.00 91.00 83 ASP A N 1
ATOM 628 C CA . ASP A 1 83 ? -8.258 -1.774 -4.144 1.00 91.00 83 ASP A CA 1
ATOM 629 C C . ASP A 1 83 ? -7.229 -1.422 -5.239 1.00 91.00 83 ASP A C 1
ATOM 631 O O . ASP A 1 83 ? -7.196 -2.072 -6.284 1.00 91.00 83 ASP A O 1
ATOM 635 N N . ARG A 1 84 ? -6.331 -0.453 -4.993 1.00 92.19 84 ARG A N 1
ATOM 636 C CA . ARG A 1 84 ? -5.227 -0.113 -5.912 1.00 92.19 84 ARG A CA 1
ATOM 637 C C . ARG A 1 84 ? -4.179 -1.209 -6.026 1.00 92.19 84 ARG A C 1
ATOM 639 O O . ARG A 1 84 ? -3.785 -1.548 -7.140 1.00 92.19 84 ARG A O 1
ATOM 646 N N . ALA A 1 85 ? -3.762 -1.793 -4.907 1.00 93.44 85 ALA A N 1
ATOM 647 C CA . ALA A 1 85 ? -2.837 -2.921 -4.915 1.00 93.44 85 ALA A CA 1
ATOM 648 C C . ALA A 1 85 ? -3.437 -4.123 -5.663 1.00 93.44 85 ALA A C 1
ATOM 650 O O . ALA A 1 85 ? -2.756 -4.749 -6.474 1.00 93.44 85 ALA A O 1
ATOM 651 N N . GLN A 1 86 ? -4.732 -4.402 -5.462 1.00 94.25 86 GLN A N 1
ATOM 652 C CA . GLN A 1 86 ? -5.437 -5.453 -6.195 1.00 94.25 86 GLN A CA 1
ATOM 653 C C . GLN A 1 86 ? -5.537 -5.143 -7.691 1.00 94.25 86 GLN A C 1
ATOM 655 O O . GLN A 1 86 ? -5.259 -6.010 -8.512 1.00 94.25 86 GLN A O 1
ATOM 660 N N . PHE A 1 87 ? -5.877 -3.907 -8.060 1.00 93.56 87 PHE A N 1
ATOM 661 C CA . PHE A 1 87 ? -5.886 -3.483 -9.459 1.00 93.56 87 PHE A CA 1
ATOM 662 C C . PHE A 1 87 ? -4.515 -3.680 -10.117 1.00 93.56 87 PHE A C 1
ATOM 664 O O . PHE A 1 87 ? -4.434 -4.172 -11.246 1.00 93.56 87 PHE A O 1
ATOM 671 N N . ALA A 1 88 ? -3.435 -3.348 -9.404 1.00 92.88 88 ALA A N 1
ATOM 672 C CA . ALA A 1 88 ? -2.080 -3.555 -9.891 1.00 92.88 88 ALA A CA 1
ATOM 673 C C . ALA A 1 88 ? -1.739 -5.048 -10.057 1.00 92.88 88 ALA A C 1
ATOM 675 O O . ALA A 1 88 ? -1.092 -5.430 -11.036 1.00 92.88 88 ALA A O 1
ATOM 676 N N . ALA A 1 89 ? -2.223 -5.900 -9.152 1.00 95.56 89 ALA A N 1
ATOM 677 C CA . ALA A 1 89 ? -2.095 -7.353 -9.256 1.00 95.56 89 ALA A CA 1
ATOM 678 C C . ALA A 1 89 ? -2.871 -7.933 -10.451 1.00 95.56 89 ALA A C 1
ATOM 680 O O . ALA A 1 89 ? -2.372 -8.834 -11.123 1.00 95.56 89 ALA A O 1
ATOM 681 N N . ASP A 1 90 ? -4.043 -7.379 -10.762 1.00 94.81 90 ASP A N 1
ATOM 682 C CA . ASP A 1 90 ? -4.902 -7.863 -11.847 1.00 94.81 90 ASP A CA 1
ATOM 683 C C . ASP A 1 90 ? -4.450 -7.361 -13.234 1.00 94.81 90 ASP A C 1
ATOM 685 O O . ASP A 1 90 ? -4.637 -8.053 -14.235 1.00 94.81 90 ASP A O 1
ATOM 689 N N . THR A 1 91 ? -3.861 -6.161 -13.308 1.00 94.31 91 THR A N 1
ATOM 690 C CA . THR A 1 91 ? -3.602 -5.449 -14.580 1.00 94.31 91 THR A CA 1
ATOM 691 C C . THR A 1 91 ? -2.141 -5.498 -15.031 1.00 94.31 91 THR A C 1
ATOM 693 O O . THR A 1 91 ? -1.830 -5.149 -16.172 1.00 94.31 91 THR A O 1
ATOM 696 N N . ASN A 1 92 ? -1.208 -5.915 -14.169 1.00 94.06 92 ASN A N 1
ATOM 697 C CA . ASN A 1 92 ? 0.201 -5.973 -14.560 1.00 94.06 92 ASN A CA 1
ATOM 698 C C . ASN A 1 92 ? 0.431 -6.896 -15.776 1.00 94.06 92 ASN A C 1
ATOM 700 O O . ASN A 1 92 ? -0.273 -7.875 -16.003 1.00 94.06 92 ASN A O 1
ATOM 704 N N . CYS A 1 93 ? 1.483 -6.617 -16.549 1.00 95.75 93 CYS A N 1
ATOM 705 C CA . CYS A 1 93 ? 1.819 -7.390 -17.750 1.00 95.75 93 CYS A CA 1
ATOM 706 C C . CYS A 1 93 ? 2.485 -8.753 -17.467 1.00 95.75 93 CYS A C 1
ATOM 708 O O . CYS A 1 93 ? 2.843 -9.467 -18.404 1.00 95.75 93 CYS A O 1
ATOM 710 N N . GLY A 1 94 ? 2.751 -9.086 -16.198 1.00 95.00 94 GLY A N 1
ATOM 711 C CA . GLY A 1 94 ? 3.351 -10.352 -15.771 1.00 95.00 94 GLY A CA 1
ATOM 712 C C . GLY A 1 94 ? 4.839 -10.558 -16.091 1.00 95.00 94 GLY A C 1
ATOM 713 O O . GLY A 1 94 ? 5.393 -11.590 -15.706 1.00 95.00 94 GLY A O 1
ATOM 714 N N . ARG A 1 95 ? 5.510 -9.609 -16.766 1.00 96.19 95 ARG A N 1
ATOM 715 C CA . ARG A 1 95 ? 6.879 -9.787 -17.296 1.00 96.19 95 ARG A CA 1
ATOM 716 C C . ARG A 1 95 ? 7.962 -9.921 -16.223 1.00 96.19 95 ARG A C 1
ATOM 718 O O . ARG A 1 95 ? 8.883 -10.711 -16.403 1.00 96.19 95 ARG A O 1
ATOM 725 N N . CYS A 1 96 ? 7.890 -9.146 -15.141 1.00 97.00 96 CYS A N 1
ATOM 726 C CA . CYS A 1 96 ? 8.877 -9.200 -14.062 1.00 97.00 96 CYS A CA 1
ATOM 727 C C . CYS A 1 96 ? 8.254 -9.744 -12.773 1.00 97.00 96 CYS A C 1
ATOM 729 O O . CYS A 1 96 ? 7.176 -9.317 -12.361 1.00 97.00 96 CYS A O 1
ATOM 731 N N . VAL A 1 97 ? 8.958 -10.688 -12.142 1.00 98.06 97 VAL A N 1
ATOM 732 C CA . VAL A 1 97 ? 8.581 -11.309 -10.862 1.00 98.06 97 VAL A CA 1
ATOM 733 C C . VAL A 1 97 ? 8.312 -10.279 -9.756 1.00 98.06 97 VAL A C 1
ATOM 735 O O . VAL A 1 97 ? 7.254 -10.392 -9.142 1.00 98.06 97 VAL A O 1
ATOM 738 N N . PRO A 1 98 ? 9.169 -9.261 -9.510 1.00 97.50 98 PRO A N 1
ATOM 739 C CA . PRO A 1 98 ? 8.912 -8.297 -8.438 1.00 97.50 98 PRO A CA 1
ATOM 740 C C . PRO A 1 98 ? 7.588 -7.549 -8.613 1.00 97.50 98 PRO A C 1
ATOM 742 O O . PRO A 1 98 ? 6.889 -7.345 -7.633 1.00 97.50 98 PRO A O 1
ATOM 745 N N . CYS A 1 99 ? 7.178 -7.213 -9.839 1.00 96.88 99 CYS A N 1
ATOM 746 C CA . CYS A 1 99 ? 5.872 -6.594 -10.068 1.00 96.88 99 CYS A CA 1
ATOM 747 C C . CYS A 1 99 ? 4.724 -7.606 -9.920 1.00 96.88 99 CYS A C 1
ATOM 749 O O . CYS A 1 99 ? 3.791 -7.360 -9.159 1.00 96.88 99 CYS A O 1
ATOM 751 N N . ARG A 1 100 ? 4.794 -8.756 -10.606 1.00 97.62 100 ARG A N 1
ATOM 752 C CA . ARG A 1 100 ? 3.697 -9.741 -10.645 1.00 97.62 100 ARG A CA 1
ATOM 753 C C . ARG A 1 100 ? 3.403 -10.352 -9.272 1.00 97.62 100 ARG A C 1
ATOM 755 O O . ARG A 1 100 ? 2.256 -10.391 -8.836 1.00 97.62 100 ARG A O 1
ATOM 762 N N . GLU A 1 101 ? 4.443 -10.810 -8.582 1.00 98.25 101 GLU A N 1
ATOM 763 C CA . GLU A 1 101 ? 4.297 -11.413 -7.255 1.00 98.25 101 GLU A CA 1
ATOM 764 C C . GLU A 1 101 ? 4.210 -10.342 -6.165 1.00 98.25 101 GLU A C 1
ATOM 766 O O . GLU A 1 101 ? 3.512 -10.534 -5.173 1.00 98.25 101 GLU A O 1
ATOM 771 N N . GLY A 1 102 ? 4.904 -9.210 -6.329 1.00 97.88 102 GLY A N 1
ATOM 772 C CA . GLY A 1 102 ? 4.923 -8.156 -5.317 1.00 97.88 102 GLY A CA 1
ATOM 773 C C . GLY A 1 102 ? 3.590 -7.431 -5.184 1.00 97.88 102 GLY A C 1
ATOM 774 O O . GLY A 1 102 ? 3.134 -7.214 -4.069 1.00 97.88 102 GLY A O 1
ATOM 775 N N . THR A 1 103 ? 2.899 -7.137 -6.289 1.00 97.00 103 THR A N 1
ATOM 776 C CA . THR A 1 103 ? 1.547 -6.544 -6.234 1.00 97.00 103 THR A CA 1
ATOM 777 C C . THR A 1 103 ? 0.532 -7.469 -5.558 1.00 97.00 103 THR A C 1
ATOM 779 O O . THR A 1 103 ? -0.279 -7.011 -4.753 1.00 97.00 103 THR A O 1
ATOM 782 N N . THR A 1 104 ? 0.623 -8.779 -5.808 1.00 97.50 104 THR A N 1
ATOM 783 C CA . THR A 1 104 ? -0.214 -9.790 -5.142 1.00 97.50 104 THR A CA 1
ATOM 784 C C . THR A 1 104 ? 0.060 -9.838 -3.637 1.00 97.50 104 THR A C 1
ATOM 786 O O . THR A 1 104 ? -0.873 -9.747 -2.839 1.00 97.50 104 THR A O 1
ATOM 789 N N . GLN A 1 105 ? 1.336 -9.903 -3.242 1.00 97.88 105 GLN A N 1
ATOM 790 C CA . GLN A 1 105 ? 1.745 -9.880 -1.834 1.00 97.88 105 GLN A CA 1
ATOM 791 C C . GLN A 1 105 ? 1.338 -8.577 -1.137 1.00 97.88 105 GLN A C 1
ATOM 793 O O . GLN A 1 105 ? 0.883 -8.604 0.003 1.00 97.88 105 GLN A O 1
ATOM 798 N N . LEU A 1 106 ? 1.445 -7.436 -1.820 1.00 97.44 106 LEU A N 1
ATOM 799 C CA . LEU A 1 106 ? 1.038 -6.141 -1.282 1.00 97.44 106 LEU A CA 1
ATOM 800 C C . LEU A 1 106 ? -0.466 -6.119 -0.991 1.00 97.44 106 LEU A C 1
ATOM 802 O O . LEU A 1 106 ? -0.880 -5.710 0.093 1.00 97.44 106 LEU A O 1
ATOM 806 N N . ALA A 1 107 ? -1.283 -6.615 -1.924 1.00 95.75 107 ALA A N 1
ATOM 807 C CA . ALA A 1 107 ? -2.722 -6.739 -1.724 1.00 95.75 107 ALA A CA 1
ATOM 808 C C . ALA A 1 107 ? -3.060 -7.681 -0.553 1.00 95.75 107 ALA A C 1
ATOM 810 O O . ALA A 1 107 ? -3.981 -7.404 0.212 1.00 95.75 107 ALA A O 1
ATOM 811 N N . GLU A 1 108 ? -2.314 -8.772 -0.377 1.00 94.75 108 GLU A N 1
ATOM 812 C CA . GLU A 1 108 ? -2.473 -9.699 0.750 1.00 94.75 108 GLU A CA 1
ATOM 813 C C . GLU A 1 108 ? -2.097 -9.072 2.096 1.00 94.75 108 GLU A C 1
ATOM 815 O O . GLU A 1 108 ? -2.880 -9.158 3.041 1.00 94.75 108 GLU A O 1
ATOM 820 N N . LEU A 1 109 ? -0.965 -8.370 2.179 1.00 95.50 109 LEU A N 1
ATOM 821 C CA . LEU A 1 109 ? -0.547 -7.653 3.388 1.00 95.50 109 LEU A CA 1
ATOM 822 C C . LEU A 1 109 ? -1.563 -6.575 3.793 1.00 95.50 109 LEU A C 1
ATOM 824 O O . LEU A 1 109 ? -1.845 -6.387 4.977 1.00 95.50 109 LEU A O 1
ATOM 828 N N . LEU A 1 110 ? -2.157 -5.893 2.811 1.00 93.19 110 LEU A N 1
ATOM 829 C CA . LEU A 1 110 ? -3.228 -4.924 3.047 1.00 93.19 110 LEU A CA 1
ATOM 830 C C . LEU A 1 110 ? -4.551 -5.579 3.459 1.00 93.19 110 LEU A C 1
ATOM 832 O O . LEU A 1 110 ? -5.323 -4.974 4.198 1.00 93.19 110 LEU A O 1
ATOM 836 N N . ARG A 1 111 ? -4.824 -6.819 3.039 1.00 89.94 111 ARG A N 1
ATOM 837 C CA . ARG A 1 111 ? -5.961 -7.593 3.566 1.00 89.94 111 ARG A CA 1
ATOM 838 C C . ARG A 1 111 ? -5.720 -8.027 5.010 1.00 89.94 111 ARG A C 1
ATOM 840 O O . ARG A 1 111 ? -6.629 -7.931 5.830 1.00 89.94 111 ARG A O 1
ATOM 847 N N . ASP A 1 112 ? -4.500 -8.438 5.338 1.00 88.25 112 ASP A N 1
ATOM 848 C CA . ASP A 1 112 ? -4.112 -8.888 6.678 1.00 88.25 112 ASP A CA 1
ATOM 849 C C . ASP A 1 112 ? -4.295 -7.799 7.758 1.00 88.25 112 ASP A C 1
ATOM 851 O O . ASP A 1 112 ? -4.559 -8.116 8.922 1.00 88.25 112 ASP A O 1
ATOM 855 N N . LEU A 1 113 ? -4.262 -6.516 7.376 1.00 89.25 113 LEU A N 1
ATOM 856 C CA . LEU A 1 113 ? -4.630 -5.385 8.239 1.00 89.25 113 LEU A CA 1
ATOM 857 C C . LEU A 1 113 ? -6.023 -5.537 8.863 1.00 89.25 113 LEU A C 1
ATOM 859 O O . LEU A 1 113 ? -6.176 -5.286 10.055 1.00 89.25 113 LEU A O 1
ATOM 863 N N . TYR A 1 114 ? -7.016 -6.014 8.107 1.00 83.12 114 TYR A N 1
ATOM 864 C CA . TYR A 1 114 ? -8.383 -6.217 8.612 1.00 83.12 114 TYR A CA 1
ATOM 865 C C . TYR A 1 114 ? -8.481 -7.350 9.641 1.00 83.12 114 TYR A C 1
ATOM 867 O O . TYR A 1 114 ? -9.412 -7.392 10.448 1.00 83.12 114 TYR A O 1
ATOM 875 N N . ASP A 1 115 ? -7.504 -8.256 9.648 1.00 83.62 115 ASP A N 1
ATOM 876 C CA . ASP A 1 115 ? -7.393 -9.305 10.653 1.00 83.62 115 ASP A CA 1
ATOM 877 C C . ASP A 1 115 ? -6.638 -8.856 11.910 1.00 83.62 115 ASP A C 1
ATOM 879 O O . ASP A 1 115 ? -6.536 -9.644 12.855 1.00 83.62 115 ASP A O 1
ATOM 883 N N . GLY A 1 116 ? -6.149 -7.615 11.951 1.00 85.25 116 GLY A N 1
ATOM 884 C CA . GLY A 1 116 ? -5.274 -7.100 13.004 1.00 85.25 116 GLY 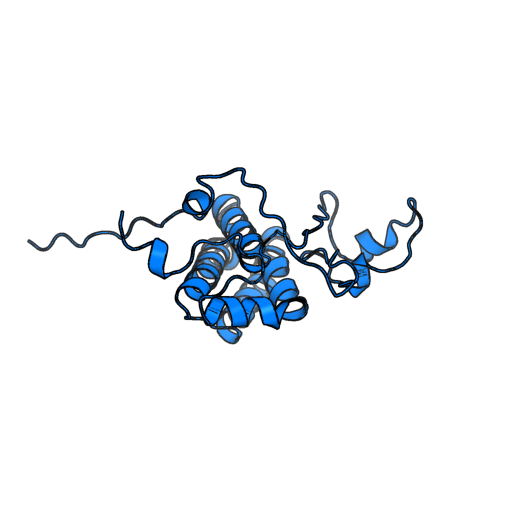A CA 1
ATOM 885 C C . GLY A 1 116 ? -3.817 -7.536 12.853 1.00 85.25 116 GLY A C 1
ATOM 886 O O . GLY A 1 116 ? -3.050 -7.500 13.810 1.00 85.25 116 GLY A O 1
ATOM 887 N N . ARG A 1 117 ? -3.418 -7.971 11.651 1.00 87.75 117 ARG A N 1
ATOM 888 C CA . ARG A 1 117 ? -2.054 -8.416 11.332 1.00 87.75 117 ARG A CA 1
ATOM 889 C C . ARG A 1 117 ? -1.308 -7.344 10.535 1.00 87.75 117 ARG A C 1
ATOM 891 O O . ARG A 1 117 ? -0.776 -7.614 9.463 1.00 87.75 117 ARG A O 1
ATOM 898 N N . TYR A 1 118 ? -1.264 -6.117 11.056 1.00 91.75 118 TYR A N 1
ATOM 899 C CA . TYR A 1 118 ? -0.532 -5.030 10.406 1.00 91.75 118 TYR A CA 1
ATOM 900 C C . TYR A 1 118 ? 0.985 -5.228 10.518 1.00 91.75 118 TYR A C 1
ATOM 902 O O . TYR A 1 118 ? 1.533 -5.394 11.607 1.00 91.75 118 TYR A O 1
ATOM 910 N N . ARG A 1 119 ? 1.669 -5.217 9.370 1.00 93.31 119 ARG A N 1
ATOM 911 C CA . ARG A 1 119 ? 3.119 -5.413 9.248 1.00 93.31 119 ARG A CA 1
ATOM 912 C C . ARG A 1 119 ? 3.737 -4.272 8.438 1.00 93.31 119 ARG A C 1
ATOM 914 O O . ARG A 1 119 ? 4.122 -4.484 7.293 1.00 93.31 119 ARG A O 1
ATOM 921 N N . ARG A 1 120 ? 3.820 -3.079 9.044 1.00 94.75 120 ARG A N 1
ATOM 922 C CA . ARG A 1 120 ? 4.366 -1.847 8.432 1.00 94.75 120 ARG A CA 1
ATOM 923 C C . ARG A 1 120 ? 5.691 -2.108 7.709 1.00 94.75 120 ARG A C 1
ATOM 925 O O . ARG A 1 120 ? 5.750 -1.970 6.493 1.00 94.75 120 ARG A O 1
ATOM 932 N N . ASP A 1 121 ? 6.685 -2.615 8.435 1.00 95.81 121 ASP A N 1
ATOM 933 C CA . ASP A 1 121 ? 8.033 -2.861 7.904 1.00 95.81 121 ASP A CA 1
ATOM 934 C C . ASP A 1 121 ? 8.032 -3.844 6.725 1.00 95.81 121 ASP A C 1
ATOM 936 O O . ASP A 1 121 ? 8.750 -3.652 5.750 1.00 95.81 121 ASP A O 1
ATOM 940 N N . GLY A 1 122 ? 7.185 -4.879 6.779 1.00 96.88 122 GLY A N 1
ATOM 941 C CA . GLY A 1 122 ? 7.072 -5.863 5.699 1.00 96.88 122 GLY A CA 1
ATOM 942 C C . GLY A 1 122 ? 6.461 -5.273 4.427 1.00 96.88 122 GLY A C 1
ATOM 943 O O . GLY A 1 122 ? 6.870 -5.625 3.323 1.00 96.88 122 GLY A O 1
ATOM 944 N N . ILE A 1 123 ? 5.509 -4.348 4.574 1.00 97.56 123 ILE A N 1
ATOM 945 C CA . ILE A 1 123 ? 4.944 -3.603 3.446 1.00 97.56 123 ILE A CA 1
ATOM 946 C C . ILE A 1 123 ? 6.007 -2.670 2.850 1.00 97.56 123 ILE A C 1
ATOM 948 O O . ILE A 1 123 ? 6.189 -2.651 1.635 1.00 97.56 123 ILE A O 1
ATOM 952 N N . GLU A 1 124 ? 6.741 -1.928 3.681 1.00 97.44 124 GLU A N 1
ATOM 953 C CA . GLU A 1 124 ? 7.782 -1.004 3.212 1.00 97.44 124 GLU A CA 1
ATOM 954 C C . GLU A 1 124 ? 8.939 -1.723 2.514 1.00 97.44 124 GLU A C 1
ATOM 956 O O . GLU A 1 124 ? 9.399 -1.272 1.460 1.00 97.44 124 GLU A O 1
ATOM 961 N N . GLU A 1 125 ? 9.376 -2.857 3.064 1.00 98.19 125 GLU A N 1
ATOM 962 C CA . GLU A 1 125 ? 10.407 -3.703 2.472 1.00 98.19 125 GLU A CA 1
ATOM 963 C C . GLU A 1 125 ? 9.973 -4.215 1.096 1.00 98.19 125 GLU A C 1
ATOM 965 O O . GLU A 1 125 ? 10.716 -4.067 0.120 1.00 98.19 125 GLU A O 1
ATOM 970 N N . LEU A 1 126 ? 8.750 -4.748 0.995 1.00 98.31 126 LEU A N 1
ATOM 971 C CA . LEU A 1 126 ? 8.193 -5.242 -0.260 1.00 98.31 126 LEU A CA 1
ATOM 972 C C . LEU A 1 126 ? 8.121 -4.138 -1.319 1.00 98.31 126 LEU A C 1
ATOM 974 O O . LEU A 1 126 ? 8.596 -4.334 -2.440 1.00 98.31 126 LEU A O 1
ATOM 978 N N . ILE A 1 127 ? 7.585 -2.968 -0.959 1.00 98.00 127 ILE A N 1
ATOM 979 C CA . ILE A 1 127 ? 7.520 -1.811 -1.859 1.00 98.00 127 ILE A CA 1
ATOM 980 C C . ILE A 1 127 ? 8.934 -1.422 -2.309 1.00 98.00 127 ILE A C 1
ATOM 982 O O . ILE A 1 127 ? 9.167 -1.228 -3.499 1.00 98.00 127 ILE A O 1
ATOM 986 N N . GLY A 1 128 ? 9.911 -1.394 -1.398 1.00 98.00 128 GLY A N 1
ATOM 987 C CA . GLY A 1 128 ? 11.300 -1.102 -1.747 1.00 98.00 128 GLY A CA 1
ATOM 988 C C . GLY A 1 128 ? 11.911 -2.114 -2.726 1.00 98.00 128 GLY A C 1
ATOM 989 O O . GLY A 1 128 ? 12.672 -1.735 -3.619 1.00 98.00 128 GLY A O 1
ATOM 990 N N . VAL A 1 129 ? 11.589 -3.404 -2.595 1.00 98.19 129 VAL A N 1
ATOM 991 C CA . VAL A 1 129 ? 12.022 -4.435 -3.554 1.00 98.19 129 VAL A CA 1
ATOM 992 C C . VAL A 1 129 ? 11.385 -4.208 -4.924 1.00 98.19 129 VAL A C 1
ATOM 994 O O . VAL A 1 129 ? 12.092 -4.274 -5.935 1.00 98.19 129 VAL A O 1
ATOM 997 N N . MET A 1 130 ? 10.082 -3.913 -4.964 1.00 98.00 130 MET A N 1
ATOM 998 C CA . MET A 1 130 ? 9.354 -3.617 -6.200 1.00 98.00 130 MET A CA 1
ATOM 999 C C . MET A 1 130 ? 9.942 -2.403 -6.923 1.00 98.00 130 MET A C 1
ATOM 1001 O O . MET A 1 130 ? 10.192 -2.484 -8.125 1.00 98.00 130 MET A O 1
ATOM 1005 N N . GLU A 1 131 ? 10.242 -1.332 -6.189 1.00 96.31 131 GLU A N 1
ATOM 1006 C CA . GLU A 1 131 ? 10.829 -0.096 -6.716 1.00 96.31 131 GLU A CA 1
ATOM 1007 C C . GLU A 1 131 ? 12.206 -0.312 -7.343 1.00 96.31 131 GLU A C 1
ATOM 1009 O O . GLU A 1 131 ? 12.480 0.185 -8.432 1.00 96.31 131 GLU A O 1
ATOM 1014 N N . ARG A 1 132 ? 13.084 -1.074 -6.681 1.00 97.81 132 ARG A N 1
ATOM 1015 C CA . ARG A 1 132 ? 14.463 -1.277 -7.157 1.00 97.81 132 ARG A CA 1
ATOM 1016 C C . ARG A 1 132 ? 14.592 -2.328 -8.258 1.00 97.81 132 ARG A C 1
ATOM 1018 O O . ARG A 1 132 ? 15.603 -2.340 -8.955 1.00 97.81 132 ARG A O 1
ATOM 1025 N N . SER A 1 133 ? 13.622 -3.236 -8.373 1.00 97.31 133 SER A N 1
ATOM 1026 C CA . SER A 1 133 ? 13.785 -4.469 -9.163 1.00 97.31 133 SER A CA 1
ATOM 1027 C C . SER A 1 133 ? 12.781 -4.616 -10.310 1.00 97.31 133 SER A C 1
ATOM 1029 O O . SER A 1 133 ? 12.936 -5.510 -11.145 1.00 97.31 133 SER A O 1
ATOM 1031 N N . SER A 1 134 ? 11.737 -3.785 -10.367 1.00 97.12 134 SER A N 1
ATOM 1032 C CA . SER A 1 134 ? 10.777 -3.805 -11.474 1.00 97.12 134 SER A CA 1
ATOM 1033 C C . SER A 1 134 ? 11.367 -3.198 -12.743 1.00 97.12 134 SER A C 1
ATOM 1035 O O . SER A 1 134 ? 12.105 -2.222 -12.709 1.00 97.12 134 SER A O 1
ATOM 1037 N N . ILE A 1 135 ? 11.012 -3.778 -13.891 1.00 97.00 135 ILE A N 1
ATOM 1038 C CA . ILE A 1 135 ? 11.590 -3.393 -15.190 1.00 97.00 135 ILE A CA 1
ATOM 1039 C C . ILE A 1 135 ? 10.935 -2.126 -15.762 1.00 97.00 135 ILE A C 1
ATOM 1041 O O . ILE A 1 135 ? 11.570 -1.392 -16.512 1.00 97.00 135 ILE A O 1
ATOM 1045 N N . CYS A 1 136 ? 9.658 -1.883 -15.461 1.00 94.25 136 CYS A N 1
ATOM 1046 C CA . CYS A 1 136 ? 8.907 -0.742 -15.984 1.00 94.25 136 CYS A CA 1
ATOM 1047 C C . CYS A 1 136 ? 8.383 0.153 -14.861 1.00 94.25 136 CYS A C 1
ATOM 1049 O O . CYS A 1 136 ? 8.173 -0.309 -13.739 1.00 94.25 136 CYS A O 1
ATOM 1051 N N . THR A 1 137 ? 8.091 1.409 -15.206 1.00 90.88 137 THR A N 1
ATOM 1052 C CA . THR A 1 137 ? 7.587 2.431 -14.277 1.00 90.88 137 THR A CA 1
ATOM 1053 C C . THR A 1 137 ? 6.323 1.989 -13.549 1.00 90.88 137 THR A C 1
ATOM 1055 O O . THR A 1 137 ? 6.220 2.208 -12.355 1.00 90.88 137 THR A O 1
ATOM 1058 N N . PHE A 1 138 ? 5.412 1.263 -14.208 1.00 92.50 138 PHE A N 1
ATOM 1059 C CA . PHE A 1 138 ? 4.228 0.708 -13.542 1.00 92.50 138 PHE A CA 1
ATOM 1060 C C . PHE A 1 138 ? 4.588 -0.175 -12.337 1.00 92.50 138 PHE A C 1
ATOM 1062 O O . PHE A 1 138 ? 3.989 -0.051 -11.277 1.00 92.50 138 PHE A O 1
ATOM 1069 N N . GLY A 1 139 ? 5.570 -1.071 -12.485 1.00 93.31 139 GLY A N 1
ATOM 1070 C CA . GLY A 1 139 ? 5.976 -1.962 -11.396 1.00 93.31 139 GLY A CA 1
ATOM 1071 C C . GLY A 1 139 ? 6.749 -1.241 -10.294 1.00 93.31 139 GLY A C 1
ATOM 1072 O O . GLY A 1 139 ? 6.599 -1.596 -9.128 1.00 93.31 139 GLY A O 1
ATOM 1073 N N . VAL A 1 140 ? 7.533 -0.224 -10.665 1.00 93.19 140 VAL A N 1
ATOM 1074 C CA . VAL A 1 140 ? 8.216 0.666 -9.713 1.00 93.19 140 VAL A CA 1
ATOM 1075 C C . VAL A 1 140 ? 7.186 1.428 -8.878 1.00 93.19 140 VAL A C 1
ATOM 1077 O O . VAL A 1 140 ? 7.294 1.487 -7.658 1.00 93.19 140 VAL A O 1
ATOM 1080 N N . ASP A 1 141 ? 6.135 1.924 -9.528 1.00 91.62 141 ASP A N 1
ATOM 1081 C CA . ASP A 1 141 ? 5.169 2.838 -8.929 1.00 91.62 141 ASP A CA 1
ATOM 1082 C C . ASP A 1 141 ? 3.981 2.144 -8.256 1.00 91.62 141 ASP A C 1
ATOM 1084 O O . ASP A 1 141 ? 3.256 2.775 -7.488 1.00 91.62 141 ASP A O 1
ATOM 1088 N N . ALA A 1 142 ? 3.787 0.842 -8.482 1.00 92.44 142 ALA A N 1
ATOM 1089 C CA . ALA A 1 142 ? 2.629 0.101 -7.980 1.00 92.44 142 ALA A CA 1
ATOM 1090 C C . ALA A 1 142 ? 2.470 0.156 -6.447 1.00 92.44 142 ALA A C 1
ATOM 1092 O O . ALA A 1 142 ? 1.354 0.052 -5.942 1.00 92.44 142 ALA A O 1
ATOM 1093 N N . GLY A 1 143 ? 3.569 0.326 -5.704 1.00 93.12 143 GLY A N 1
ATOM 1094 C CA . GLY A 1 143 ? 3.555 0.470 -4.245 1.00 93.12 143 GLY A CA 1
ATOM 1095 C C . GLY A 1 143 ? 3.401 1.907 -3.732 1.00 93.12 143 GLY A C 1
ATOM 1096 O O . GLY A 1 143 ? 3.141 2.099 -2.542 1.00 93.12 143 GLY A O 1
ATOM 1097 N N . ARG A 1 144 ? 3.532 2.924 -4.598 1.00 89.75 144 ARG A N 1
ATOM 1098 C CA . ARG A 1 144 ? 3.518 4.344 -4.203 1.00 89.75 144 ARG A CA 1
ATOM 1099 C C . ARG A 1 144 ? 2.250 4.744 -3.444 1.00 89.75 144 ARG A C 1
ATOM 1101 O O . ARG A 1 144 ? 2.407 5.348 -2.383 1.00 89.75 144 ARG A O 1
ATOM 1108 N N . PRO A 1 145 ? 1.023 4.376 -3.879 1.00 90.81 145 PRO A N 1
ATOM 1109 C CA . PRO A 1 145 ? -0.182 4.762 -3.150 1.00 90.81 145 PRO A CA 1
ATOM 1110 C C . PRO A 1 145 ? -0.174 4.241 -1.710 1.00 90.81 145 PRO A C 1
ATOM 1112 O O . PRO A 1 145 ? -0.485 4.964 -0.768 1.00 90.81 145 PRO A O 1
ATOM 1115 N N . THR A 1 146 ? 0.240 2.990 -1.511 1.00 93.75 146 THR A N 1
ATOM 1116 C CA . THR A 1 146 ? 0.322 2.403 -0.173 1.00 93.75 146 THR A CA 1
ATOM 1117 C C . THR A 1 146 ? 1.359 3.110 0.690 1.00 93.75 146 THR A C 1
ATOM 1119 O O . THR A 1 146 ? 1.043 3.461 1.825 1.00 93.75 146 THR A O 1
ATOM 1122 N N . ARG A 1 147 ? 2.560 3.376 0.159 1.00 93.19 147 ARG A N 1
ATOM 1123 C CA . ARG A 1 147 ? 3.611 4.082 0.905 1.00 93.19 147 ARG A CA 1
ATOM 1124 C C . ARG A 1 147 ? 3.152 5.472 1.339 1.00 93.19 147 ARG A C 1
ATOM 1126 O O . ARG A 1 147 ? 3.256 5.796 2.517 1.00 93.19 147 ARG A O 1
ATOM 1133 N N . THR A 1 148 ? 2.607 6.269 0.422 1.00 87.94 148 THR A N 1
ATOM 1134 C CA . THR A 1 148 ? 2.086 7.602 0.754 1.00 87.94 148 THR A CA 1
ATOM 1135 C C . THR A 1 148 ? 0.980 7.509 1.797 1.00 87.94 148 THR A C 1
ATOM 1137 O O . THR A 1 148 ? 0.979 8.271 2.758 1.00 87.94 148 THR A O 1
ATOM 1140 N N . ALA A 1 149 ? 0.059 6.550 1.661 1.00 90.06 149 ALA A N 1
ATOM 1141 C CA . ALA A 1 149 ? -1.020 6.393 2.626 1.00 90.06 149 ALA A CA 1
ATOM 1142 C C . ALA A 1 149 ? -0.516 6.040 4.030 1.00 90.06 149 ALA A C 1
ATOM 1144 O O . ALA A 1 149 ? -1.047 6.552 5.012 1.00 90.06 149 ALA A O 1
ATOM 1145 N N . MET A 1 150 ? 0.508 5.193 4.137 1.00 92.94 150 MET A N 1
ATOM 1146 C CA . MET A 1 150 ? 1.113 4.835 5.422 1.00 92.94 150 MET A CA 1
ATOM 1147 C C . MET A 1 150 ? 1.807 6.021 6.096 1.00 92.94 150 MET A C 1
ATOM 1149 O O . MET A 1 150 ? 1.843 6.066 7.322 1.00 92.94 150 MET A O 1
ATOM 1153 N N . THR A 1 151 ? 2.330 6.972 5.320 1.00 88.06 151 THR A N 1
ATOM 1154 C CA . THR A 1 151 ? 2.936 8.206 5.840 1.00 88.06 151 THR A CA 1
ATOM 1155 C C . THR A 1 151 ? 1.874 9.236 6.230 1.00 88.06 151 THR A C 1
ATOM 1157 O O . THR A 1 151 ? 1.865 9.727 7.353 1.00 88.06 151 THR A O 1
ATOM 1160 N N . GLU A 1 152 ? 0.939 9.538 5.328 1.00 85.19 152 GLU A N 1
ATOM 1161 C CA . GLU A 1 152 ? -0.023 10.639 5.495 1.00 85.19 152 GLU A CA 1
ATOM 1162 C C . GLU A 1 152 ? -1.227 10.262 6.374 1.00 85.19 152 GLU A C 1
ATOM 1164 O O . GLU A 1 152 ? -1.861 11.117 6.997 1.00 85.19 152 GLU A O 1
ATOM 1169 N N . PHE A 1 153 ? -1.568 8.973 6.425 1.00 89.56 153 PHE A N 1
ATOM 1170 C CA . PHE A 1 153 ? -2.764 8.458 7.090 1.00 89.56 153 PHE A CA 1
ATOM 1171 C C . PHE A 1 153 ? -2.447 7.311 8.049 1.00 89.56 153 PHE A C 1
ATOM 1173 O O . PHE A 1 153 ? -3.284 6.438 8.262 1.00 89.56 153 PHE A O 1
ATOM 1180 N N . GLU A 1 154 ? -1.273 7.322 8.680 1.00 90.38 154 GLU A N 1
ATOM 1181 C CA . GLU A 1 154 ? -0.827 6.275 9.609 1.00 90.38 154 GLU A CA 1
ATOM 1182 C C . GLU A 1 154 ? -1.896 5.894 10.653 1.00 90.38 154 GLU A C 1
ATOM 1184 O O . GLU A 1 154 ? -2.165 4.715 10.893 1.00 90.38 154 GLU A O 1
ATOM 1189 N N . SER A 1 155 ? -2.592 6.891 11.210 1.00 90.56 155 SER A N 1
ATOM 1190 C CA . SER A 1 155 ? -3.682 6.674 12.173 1.00 90.56 155 SER A CA 1
ATOM 1191 C C . SER A 1 155 ? -4.835 5.804 11.643 1.00 90.56 155 SER A C 1
ATOM 1193 O O . SER A 1 155 ? -5.440 5.059 12.414 1.00 90.56 155 SER A O 1
ATOM 1195 N N . GLU A 1 156 ? -5.126 5.850 10.339 1.00 91.12 156 GLU A N 1
ATOM 1196 C CA . GLU A 1 156 ? -6.149 5.013 9.701 1.00 91.12 156 GLU A CA 1
ATOM 1197 C C . GLU A 1 156 ? -5.698 3.547 9.656 1.00 91.12 156 GLU A C 1
ATOM 1199 O O . GLU A 1 156 ? -6.496 2.649 9.920 1.00 91.12 156 GLU A O 1
ATOM 1204 N N . PHE A 1 157 ? -4.412 3.289 9.392 1.00 92.31 157 PHE A N 1
ATOM 1205 C CA . PHE A 1 157 ? -3.851 1.933 9.378 1.00 92.31 157 PHE A CA 1
ATOM 1206 C C . PHE A 1 157 ? -3.890 1.298 10.767 1.00 92.31 157 PHE A C 1
ATOM 1208 O O . PHE A 1 157 ? -4.321 0.153 10.903 1.00 92.31 157 PHE A O 1
ATOM 1215 N N . HIS A 1 158 ? -3.513 2.048 11.806 1.00 92.00 158 HIS A N 1
ATOM 1216 C CA . HIS A 1 158 ? -3.614 1.569 13.186 1.00 92.00 158 HIS A CA 1
ATOM 1217 C C . HIS A 1 158 ? -5.062 1.311 13.602 1.00 92.00 158 HIS A C 1
ATOM 1219 O O . HIS A 1 158 ? -5.357 0.242 14.126 1.00 92.00 158 HIS A O 1
ATOM 1225 N N . ALA A 1 159 ? -5.988 2.223 13.284 1.00 91.44 159 ALA A N 1
ATOM 1226 C CA . ALA A 1 159 ? -7.403 2.006 13.573 1.00 91.44 159 ALA A CA 1
ATOM 1227 C C . ALA A 1 159 ? -7.929 0.718 12.917 1.00 91.44 159 ALA A C 1
ATOM 1229 O O . ALA A 1 159 ? -8.643 -0.055 13.559 1.00 91.44 159 ALA A O 1
ATOM 1230 N N . HIS A 1 160 ? -7.542 0.456 11.664 1.00 89.88 160 HIS A N 1
ATOM 1231 C CA . HIS A 1 160 ? -7.905 -0.775 10.964 1.00 89.88 160 HIS A CA 1
ATOM 1232 C C . HIS A 1 160 ? -7.278 -2.023 11.590 1.00 89.88 160 HIS A C 1
ATOM 1234 O O . HIS A 1 160 ? -7.968 -3.036 11.709 1.00 89.88 160 HIS A O 1
ATOM 1240 N N . ALA A 1 161 ? -6.023 -1.943 12.040 1.00 89.94 161 ALA A N 1
ATOM 1241 C CA . ALA A 1 161 ? -5.372 -3.019 12.784 1.00 89.94 161 ALA A CA 1
ATOM 1242 C C . ALA A 1 161 ? -6.102 -3.332 14.107 1.00 89.94 161 ALA A C 1
ATOM 1244 O O . ALA A 1 161 ? -6.219 -4.495 14.490 1.00 89.94 161 ALA A O 1
ATOM 1245 N N . ASP A 1 162 ? -6.687 -2.318 14.745 1.00 89.69 162 ASP A N 1
ATOM 1246 C CA . ASP A 1 162 ? -7.532 -2.465 15.937 1.00 89.69 162 ASP A CA 1
ATOM 1247 C C . ASP A 1 162 ? -8.971 -2.924 15.608 1.00 89.69 162 ASP A C 1
ATOM 1249 O O . ASP A 1 162 ? -9.826 -3.044 16.489 1.00 89.69 162 ASP A O 1
ATOM 1253 N N . GLY A 1 163 ? -9.272 -3.192 14.333 1.00 86.00 163 GLY A N 1
ATOM 1254 C CA . GLY A 1 163 ? -10.577 -3.663 13.868 1.00 86.00 163 GLY A CA 1
ATOM 1255 C C . GLY A 1 163 ? -11.627 -2.563 13.690 1.00 86.00 163 GLY A C 1
ATOM 1256 O O . GLY A 1 163 ? -12.821 -2.867 13.589 1.00 86.00 163 GLY A O 1
ATOM 1257 N N . ARG A 1 164 ? -11.216 -1.289 13.640 1.00 87.81 164 ARG A N 1
ATOM 1258 C CA . ARG A 1 164 ? -12.097 -0.128 13.468 1.00 87.81 164 ARG A CA 1
ATOM 1259 C C . ARG A 1 164 ? -11.818 0.596 12.152 1.00 87.81 164 ARG A C 1
ATOM 1261 O O . ARG A 1 164 ? -10.702 1.015 11.889 1.00 87.81 164 ARG A O 1
ATOM 1268 N N . CYS A 1 165 ? -12.861 0.866 11.370 1.00 87.75 165 CYS A N 1
ATOM 1269 C CA . CYS A 1 165 ? -12.766 1.769 10.223 1.00 87.75 165 CYS A CA 1
ATOM 1270 C C . CYS A 1 165 ? -13.208 3.187 10.618 1.00 87.75 165 CYS A C 1
ATOM 1272 O O . CYS A 1 165 ? -14.387 3.359 10.940 1.00 87.75 165 CYS A O 1
ATOM 1274 N N . PRO A 1 166 ? -12.326 4.205 10.591 1.00 86.44 166 PRO A N 1
ATOM 1275 C CA . PRO A 1 166 ? -12.708 5.580 10.927 1.00 86.44 166 PRO A CA 1
ATOM 1276 C C . PRO A 1 166 ? -13.764 6.176 9.988 1.00 86.44 166 PRO A C 1
ATOM 1278 O O . PRO A 1 166 ? -14.629 6.909 10.455 1.00 86.44 166 PRO A O 1
ATOM 1281 N N . ALA A 1 167 ? -13.747 5.802 8.705 1.00 86.19 167 ALA A N 1
ATOM 1282 C CA . ALA A 1 167 ? -14.733 6.234 7.710 1.00 86.19 167 ALA A CA 1
ATOM 1283 C C . ALA A 1 167 ? -16.071 5.467 7.778 1.00 86.19 167 ALA A C 1
ATOM 1285 O O . ALA A 1 167 ? -17.016 5.804 7.072 1.00 86.19 167 ALA A O 1
ATOM 1286 N N . GLY A 1 168 ? -16.159 4.384 8.561 1.00 83.94 168 GLY A N 1
ATOM 1287 C CA . GLY A 1 168 ? -17.382 3.580 8.702 1.00 83.94 168 GLY A CA 1
ATOM 1288 C C . GLY A 1 168 ? -17.835 2.814 7.447 1.00 83.94 168 GLY A C 1
ATOM 1289 O O . GLY A 1 168 ? -18.847 2.123 7.497 1.00 83.94 168 GLY A O 1
ATOM 1290 N N . SER A 1 169 ? -17.098 2.891 6.336 1.00 83.44 169 SER A N 1
ATOM 1291 C CA . SER A 1 169 ? -17.455 2.250 5.059 1.00 83.44 169 SER A CA 1
ATOM 1292 C C . SER A 1 169 ? -17.030 0.782 4.945 1.00 83.44 169 SER A C 1
ATOM 1294 O O . SER A 1 169 ? -17.429 0.095 4.008 1.00 83.44 169 SER A O 1
ATOM 1296 N N . CYS A 1 170 ? -16.234 0.279 5.889 1.00 82.62 170 CYS A N 1
ATOM 1297 C CA . CYS A 1 170 ? -15.778 -1.109 5.915 1.00 82.62 170 CYS A CA 1
ATOM 1298 C C . CYS A 1 170 ? -16.608 -1.943 6.912 1.00 82.62 170 CYS A C 1
ATOM 1300 O O . CYS A 1 170 ? -16.738 -1.504 8.059 1.00 82.62 170 CYS A O 1
ATOM 1302 N N . PRO A 1 171 ? -17.119 -3.141 6.547 1.00 69.31 171 PRO A N 1
ATOM 1303 C CA . PRO A 1 171 ? -17.746 -4.059 7.496 1.00 69.31 171 PRO A CA 1
ATOM 1304 C C . PRO A 1 171 ? -16.798 -4.395 8.647 1.00 69.31 171 PRO A C 1
ATOM 1306 O O . PRO A 1 171 ? -15.586 -4.545 8.458 1.00 69.31 171 PRO A O 1
ATOM 1309 N N . ARG A 1 172 ? -17.350 -4.531 9.855 1.00 65.00 172 ARG A N 1
ATOM 1310 C CA . ARG A 1 172 ? -16.545 -4.917 11.020 1.00 65.00 172 ARG A CA 1
ATOM 1311 C C . ARG A 1 172 ? -16.180 -6.392 10.931 1.00 65.00 172 ARG A C 1
ATOM 1313 O O . ARG A 1 172 ? -16.965 -7.209 10.457 1.00 65.00 172 ARG A O 1
ATOM 1320 N N . LYS A 1 173 ? -15.026 -6.762 11.491 1.00 56.00 173 LYS A N 1
ATOM 1321 C CA . LYS A 1 173 ? -14.529 -8.150 11.540 1.00 56.00 173 LYS A CA 1
ATOM 1322 C C . LYS A 1 173 ? -15.571 -9.160 12.061 1.00 56.00 173 LYS A C 1
ATOM 1324 O O . LYS A 1 173 ? -15.622 -10.288 11.587 1.00 56.00 173 LYS A O 1
ATOM 1329 N N . ALA A 1 174 ? -16.438 -8.745 12.990 1.00 53.28 174 ALA A N 1
ATOM 1330 C CA . ALA A 1 174 ? -17.508 -9.581 13.542 1.00 53.28 174 ALA A CA 1
ATOM 1331 C C . ALA A 1 174 ? -18.630 -9.924 12.538 1.00 53.28 174 ALA A C 1
ATOM 1333 O O . ALA A 1 174 ? -19.316 -10.927 12.705 1.00 53.28 174 ALA A O 1
ATOM 1334 N N . GLU A 1 175 ? -18.823 -9.119 11.493 1.00 49.94 175 GLU A N 1
ATOM 1335 C CA . GLU A 1 175 ? -19.961 -9.227 10.570 1.00 49.94 175 GLU A CA 1
ATOM 1336 C C . GLU A 1 175 ? -19.656 -10.141 9.363 1.00 49.94 175 GLU A C 1
ATOM 1338 O O . GLU A 1 175 ? -20.576 -10.607 8.697 1.00 49.94 175 GLU A O 1
ATOM 1343 N N . VAL A 1 176 ? -18.380 -10.466 9.107 1.00 52.34 176 VAL A N 1
ATOM 1344 C CA . VAL A 1 176 ? -17.923 -11.198 7.902 1.00 52.34 176 VAL A CA 1
ATOM 1345 C C . VAL A 1 176 ? -17.846 -12.727 8.106 1.00 52.34 176 VAL A C 1
ATOM 1347 O O . VAL A 1 176 ? -17.650 -13.472 7.155 1.00 52.34 176 VAL A O 1
ATOM 1350 N N . SER A 1 177 ? -18.055 -13.238 9.327 1.00 38.44 177 SER A N 1
ATOM 1351 C CA . SER A 1 177 ? -17.865 -14.667 9.658 1.00 38.44 177 SER A CA 1
ATOM 1352 C C . SER A 1 177 ? -19.106 -15.573 9.483 1.00 38.44 177 SER A C 1
ATOM 1354 O O . SER A 1 177 ? -19.035 -16.744 9.856 1.00 38.44 177 SER A O 1
ATOM 1356 N N . THR A 1 178 ? -20.241 -15.083 8.961 1.00 34.62 178 THR A N 1
ATOM 1357 C CA . THR A 1 178 ? -21.530 -15.829 9.003 1.00 34.62 178 THR A CA 1
ATOM 1358 C C . THR A 1 178 ? -22.165 -16.105 7.631 1.00 34.62 178 THR A C 1
ATOM 1360 O O . THR A 1 178 ? -23.384 -16.208 7.520 1.00 34.62 178 THR A O 1
ATOM 1363 N N . THR A 1 179 ? -21.408 -16.231 6.542 1.00 35.06 179 THR A N 1
ATOM 1364 C CA . THR A 1 179 ? -21.975 -16.663 5.244 1.00 35.06 179 THR A CA 1
ATOM 1365 C C . THR A 1 179 ? -20.958 -17.463 4.457 1.00 35.06 179 THR A C 1
ATOM 1367 O O . THR A 1 179 ? -21.367 -18.494 3.881 1.00 35.06 179 THR A O 1
#

Radius of gyration: 17.94 Å; chains: 1; bounding box: 43×68×35 Å

Foldseek 3Di:
DDDDPDDDPPDLVVLDDDDDDDDDDDDDDPPPWPQAQLQQGDVLRVDDDDPPDCVSVVNSVLPPPRDGDGAGLLHFLLSVLLVLLVCQLVPDPPPFPLSNVLSVVLNVQSVCLQVLNHDPPVLVVSLVCQLVGPPDPSSNSSSSSVVSCCVRPVVQSNCSSVQHHSSPSGDGPVVPPDD

Sequence (179 aa):
DGVKRRREPGSFRQFDRRRRGHVAGDRDQPRVGRAAGVECGREVCDRPGGVDDSRPVVDAGLGTEGVVELLGEDRCVVKFVGDRAQFAADTNCGRCVPCREGTTQLAELLRDLYDGRYRRDGIEELIGVMERSSICTFGVDAGRPTRTAMTEFESEFHAHADGRCPAGSCPRKAEVSTT